Protein AF-A0A845GHY3-F1 (afdb_monomer_lite)

Sequence (86 aa):
MADELKYHEQSEGWTHEYLPDGHCVCFQRPGEIGGGYVTVDFERRTFATGYARPRVNAATVEYKGKGWQDRIVRDALDHLERVMTS

Radius of gyration: 12.08 Å; chains: 1; bounding box: 24×29×32 Å

Secondary structure (DSSP, 8-state):
-HHHHHHHHHHH--EEEE-TTSSEEEEE-TT-SS--EEEEETTTTEEEESSSPPPTTS-SS---STTHHHHHHHHHHHHHHHHHH-

Organism: NCBI:txid2692166

pLDDT: mean 77.05, std 14.2, range [47.56, 91.06]

Structure (mmCIF, N/CA/C/O backbone):
data_AF-A0A845GHY3-F1
#
_entry.id   AF-A0A845GHY3-F1
#
loop_
_atom_site.group_PDB
_atom_site.id
_atom_site.type_symbol
_atom_site.label_atom_id
_atom_site.label_alt_id
_atom_site.label_comp_id
_atom_site.label_asym_id
_atom_site.label_entity_id
_atom_site.label_seq_id
_atom_site.pdbx_PDB_ins_code
_atom_site.Cartn_x
_atom_site.Cartn_y
_atom_site.Cartn_z
_atom_site.occupancy
_atom_site.B_iso_or_equiv
_atom_site.auth_seq_id
_atom_site.auth_comp_id
_atom_site.auth_asym_id
_atom_site.auth_atom_id
_atom_site.pdbx_PDB_model_num
ATOM 1 N N . MET A 1 1 ? -11.391 -11.511 2.463 1.00 47.56 1 MET A N 1
ATOM 2 C CA . MET A 1 1 ? -10.011 -11.146 2.062 1.00 47.56 1 MET A CA 1
ATOM 3 C C . MET A 1 1 ? -9.800 -11.309 0.562 1.00 47.56 1 MET A C 1
ATOM 5 O O . MET A 1 1 ? -9.757 -10.287 -0.098 1.00 47.56 1 MET A O 1
ATOM 9 N N . ALA A 1 2 ? -9.749 -12.525 0.001 1.00 48.38 2 ALA A N 1
ATOM 10 C CA . ALA A 1 2 ? -9.516 -12.702 -1.444 1.00 48.38 2 ALA A CA 1
ATOM 11 C C . ALA A 1 2 ? -10.632 -12.134 -2.348 1.00 48.38 2 ALA A C 1
ATOM 13 O O . ALA A 1 2 ? -10.358 -11.712 -3.462 1.00 48.38 2 ALA A O 1
ATOM 14 N N . ASP A 1 3 ? -11.885 -12.113 -1.880 1.00 47.88 3 ASP A N 1
ATOM 15 C CA . ASP A 1 3 ? -13.021 -11.670 -2.705 1.00 47.88 3 ASP A CA 1
ATOM 16 C C . ASP A 1 3 ? -13.246 -10.142 -2.689 1.00 47.88 3 ASP A C 1
ATOM 18 O O . ASP A 1 3 ? -13.752 -9.590 -3.656 1.00 47.88 3 ASP A O 1
ATOM 22 N N . GLU A 1 4 ? -12.799 -9.439 -1.639 1.00 49.22 4 GLU A N 1
ATOM 23 C CA . GLU A 1 4 ? -12.860 -7.964 -1.554 1.00 49.22 4 GLU A CA 1
ATOM 24 C C . GLU A 1 4 ? -11.784 -7.287 -2.417 1.00 49.22 4 GLU A C 1
ATOM 26 O O . GLU A 1 4 ? -12.023 -6.222 -2.978 1.00 49.22 4 GLU A O 1
ATOM 31 N N . LEU A 1 5 ? -10.616 -7.920 -2.580 1.00 53.34 5 LEU A N 1
ATOM 32 C CA . LEU A 1 5 ? -9.529 -7.396 -3.417 1.00 53.34 5 LEU A CA 1
ATOM 33 C C . LEU A 1 5 ? -9.874 -7.411 -4.913 1.00 53.34 5 LEU A C 1
ATOM 35 O O . LEU A 1 5 ? -9.453 -6.515 -5.644 1.00 53.34 5 LEU A O 1
ATOM 39 N N . LYS A 1 6 ? -10.722 -8.352 -5.348 1.00 51.62 6 LYS A N 1
ATOM 40 C CA . LYS A 1 6 ? -11.200 -8.442 -6.738 1.00 51.62 6 LYS A CA 1
ATOM 41 C C . LYS A 1 6 ? -11.960 -7.206 -7.208 1.00 51.62 6 LYS A C 1
ATOM 43 O O . LYS A 1 6 ? -11.992 -6.933 -8.405 1.00 51.62 6 LYS A O 1
ATOM 48 N N . TYR A 1 7 ? -12.576 -6.456 -6.293 1.00 48.12 7 TYR A N 1
ATOM 49 C CA . TYR A 1 7 ? -13.338 -5.260 -6.649 1.00 48.12 7 TYR A CA 1
ATOM 50 C C . TYR A 1 7 ? -12.443 -4.167 -7.259 1.00 48.12 7 TYR A C 1
ATOM 52 O O . TYR A 1 7 ? -12.867 -3.459 -8.169 1.00 48.12 7 TYR A O 1
ATOM 60 N N . HIS A 1 8 ? -11.185 -4.071 -6.819 1.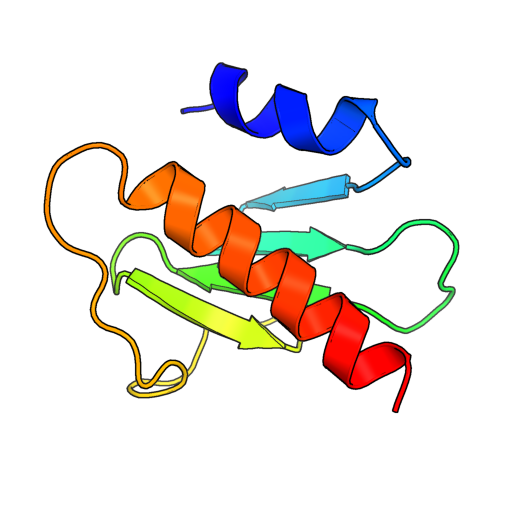00 50.06 8 HIS A N 1
ATOM 61 C CA . HIS A 1 8 ? -10.218 -3.115 -7.364 1.00 50.06 8 HIS A CA 1
ATOM 62 C C . HIS A 1 8 ? -9.608 -3.571 -8.700 1.00 50.06 8 HIS A C 1
ATOM 64 O O . HIS A 1 8 ? -9.314 -2.736 -9.553 1.00 50.06 8 HIS A O 1
ATOM 70 N N . GLU A 1 9 ? -9.485 -4.883 -8.927 1.00 50.62 9 GLU A N 1
ATOM 71 C CA . GLU A 1 9 ? -8.981 -5.447 -10.192 1.00 50.62 9 GLU A CA 1
ATOM 72 C C . GLU A 1 9 ? -9.920 -5.167 -11.378 1.00 50.62 9 GLU A C 1
ATOM 74 O O . GLU A 1 9 ? -9.476 -5.025 -12.518 1.00 50.62 9 GLU A O 1
ATOM 79 N N . GLN A 1 10 ? -11.230 -5.063 -11.123 1.00 50.91 10 GLN A N 1
ATOM 80 C CA . GLN A 1 10 ? -12.249 -5.008 -12.175 1.00 50.91 10 GLN A CA 1
ATOM 81 C C . GLN A 1 10 ? -12.460 -3.636 -12.823 1.00 50.91 10 GLN A C 1
ATOM 83 O O . GLN A 1 10 ? -13.060 -3.591 -13.896 1.00 50.91 10 GLN A O 1
ATOM 88 N N . SER A 1 11 ? -11.997 -2.531 -12.230 1.00 51.56 11 SER A N 1
ATOM 89 C CA . SER A 1 11 ? -12.371 -1.209 -12.753 1.00 51.56 11 SER A CA 1
ATOM 90 C C . SER A 1 11 ? -11.373 -0.609 -13.746 1.00 51.56 11 SER A C 1
ATOM 92 O O . SER A 1 11 ? -11.796 0.185 -14.581 1.00 51.56 11 SER A O 1
ATOM 94 N N . GLU A 1 12 ? -10.083 -0.972 -13.704 1.00 60.41 12 GLU A N 1
ATOM 95 C CA . GLU A 1 12 ? -9.068 -0.298 -14.545 1.00 60.41 12 GLU A CA 1
ATOM 96 C C . GLU A 1 12 ? -7.897 -1.184 -15.013 1.00 60.41 12 GLU A C 1
ATOM 98 O O . GLU A 1 12 ? -7.046 -0.707 -15.757 1.00 60.41 12 GLU A O 1
ATOM 103 N N . GLY A 1 13 ? -7.848 -2.474 -14.649 1.00 71.50 13 GLY A N 1
ATOM 104 C CA . GLY A 1 13 ? -6.742 -3.375 -15.020 1.00 71.50 13 GLY A CA 1
ATOM 105 C C . GLY A 1 13 ? -5.593 -3.425 -14.007 1.00 71.50 13 GLY A C 1
ATOM 106 O O . GLY A 1 13 ? -4.504 -3.894 -14.334 1.00 71.50 13 GLY A O 1
ATOM 107 N N . TRP A 1 14 ? -5.828 -2.948 -12.785 1.00 77.62 14 TRP A N 1
ATOM 108 C CA . TRP A 1 14 ? -4.912 -3.124 -11.662 1.00 77.62 14 TRP A CA 1
ATOM 109 C C . TRP A 1 14 ? -4.667 -4.604 -11.389 1.00 77.62 14 TRP A C 1
ATOM 111 O O . TRP A 1 14 ? -5.607 -5.393 -11.293 1.00 77.62 14 TRP A O 1
ATOM 121 N N . THR A 1 15 ? -3.400 -4.965 -11.223 1.00 83.19 15 THR A N 1
ATOM 122 C CA . THR A 1 15 ? -2.994 -6.303 -10.792 1.00 83.19 15 THR A CA 1
ATOM 123 C C . THR A 1 15 ? -2.447 -6.235 -9.378 1.00 83.19 15 THR A C 1
ATOM 125 O O . THR A 1 15 ? -1.891 -5.216 -8.960 1.00 83.19 15 THR A O 1
ATOM 128 N N . HIS A 1 16 ? -2.609 -7.316 -8.620 1.00 86.50 16 HIS A N 1
ATOM 129 C CA . HIS A 1 16 ? -2.042 -7.412 -7.284 1.00 86.50 16 HIS A CA 1
ATOM 130 C C . HIS A 1 16 ? -1.388 -8.769 -7.049 1.00 86.50 16 HIS A C 1
ATOM 132 O O . HIS A 1 16 ? -1.817 -9.787 -7.591 1.00 86.50 16 HIS A O 1
ATOM 138 N N . GLU A 1 17 ? -0.359 -8.783 -6.211 1.00 87.56 17 GLU A N 1
ATOM 139 C CA . GLU A 1 17 ? 0.293 -10.009 -5.773 1.00 87.56 17 GLU A CA 1
ATOM 140 C C . GLU A 1 17 ? 0.672 -9.950 -4.297 1.00 87.56 17 GLU A C 1
ATOM 142 O O . GLU A 1 17 ? 1.003 -8.898 -3.745 1.00 87.56 17 GLU A O 1
ATOM 147 N N . TYR A 1 18 ? 0.618 -11.106 -3.641 1.00 86.50 18 TYR A N 1
ATOM 148 C CA . TYR A 1 18 ? 1.103 -11.246 -2.276 1.00 86.50 18 TYR A CA 1
ATOM 149 C C . TYR A 1 18 ? 2.618 -11.439 -2.293 1.00 86.50 18 TYR A C 1
ATOM 151 O O . TYR A 1 18 ? 3.126 -12.338 -2.960 1.00 86.50 18 TYR A O 1
ATOM 159 N N . LEU A 1 19 ? 3.336 -10.634 -1.509 1.00 84.44 19 LEU A N 1
ATOM 160 C CA . LEU A 1 19 ? 4.767 -10.839 -1.296 1.00 84.44 19 LEU A CA 1
ATOM 161 C C . LEU A 1 19 ? 5.014 -12.120 -0.469 1.00 84.44 19 LEU A C 1
ATOM 163 O O . LEU A 1 19 ? 4.113 -12.562 0.253 1.00 84.44 19 LEU A O 1
ATOM 167 N N . PRO A 1 20 ? 6.236 -12.695 -0.500 1.00 81.12 20 PRO A N 1
ATOM 168 C CA . PRO A 1 20 ? 6.556 -13.964 0.167 1.00 81.12 20 PRO A CA 1
ATOM 169 C C . PRO A 1 20 ? 6.226 -14.005 1.666 1.00 81.12 20 PRO A C 1
ATOM 171 O O . PRO A 1 20 ? 5.934 -15.069 2.204 1.00 81.12 20 PRO A O 1
ATOM 174 N N . ASP A 1 21 ? 6.239 -12.851 2.336 1.00 73.69 21 ASP A N 1
ATOM 175 C CA . ASP A 1 21 ? 5.901 -12.697 3.754 1.00 73.69 21 ASP A CA 1
ATOM 176 C C . ASP A 1 21 ? 4.400 -12.886 4.070 1.00 73.69 21 ASP A C 1
ATOM 178 O O . ASP A 1 21 ? 4.015 -12.846 5.236 1.00 73.69 21 ASP A O 1
ATOM 182 N N . GLY A 1 22 ? 3.524 -13.032 3.066 1.00 75.94 22 GLY A N 1
ATOM 183 C CA . GLY A 1 22 ? 2.095 -13.360 3.214 1.00 75.94 22 GLY A CA 1
ATOM 184 C C . GLY A 1 22 ? 1.198 -12.253 3.790 1.00 75.94 22 GLY A C 1
ATOM 185 O O . GLY A 1 22 ? -0.023 -12.309 3.652 1.00 75.94 22 GLY A O 1
ATOM 186 N N . HIS A 1 23 ? 1.783 -11.222 4.398 1.00 84.31 23 HIS A N 1
ATOM 187 C CA . HIS A 1 23 ? 1.074 -10.081 4.991 1.00 84.31 23 HIS A CA 1
ATOM 188 C C . HIS A 1 23 ? 1.155 -8.800 4.156 1.00 84.31 23 HIS A C 1
ATOM 190 O O . HIS A 1 23 ? 0.492 -7.813 4.480 1.00 84.31 23 HIS A O 1
ATOM 196 N N . CYS A 1 24 ? 1.960 -8.808 3.093 1.00 88.12 24 CYS A N 1
ATOM 197 C CA . CYS A 1 24 ? 2.118 -7.673 2.196 1.00 88.12 24 CYS A CA 1
ATOM 198 C C . CYS A 1 24 ? 1.482 -7.970 0.839 1.00 88.12 24 CYS A C 1
ATOM 200 O O . CYS A 1 24 ? 1.708 -9.041 0.278 1.00 88.12 24 CYS A O 1
ATOM 202 N N . VAL A 1 25 ? 0.734 -7.007 0.308 1.00 90.38 25 VAL A N 1
ATOM 203 C CA . VAL A 1 25 ? 0.171 -7.056 -1.044 1.00 90.38 25 VAL A CA 1
ATOM 204 C C . VAL A 1 25 ? 0.742 -5.902 -1.844 1.00 90.38 25 VAL A C 1
ATOM 206 O O . VAL A 1 25 ? 0.641 -4.750 -1.423 1.00 90.38 25 VAL A O 1
ATOM 209 N N . CYS A 1 26 ? 1.356 -6.215 -2.977 1.00 89.88 26 CYS A N 1
ATOM 210 C CA . CYS A 1 26 ? 1.795 -5.231 -3.946 1.00 89.88 26 CYS A CA 1
ATOM 211 C C . CYS A 1 26 ? 0.705 -5.044 -4.997 1.00 89.88 26 CYS A C 1
ATOM 213 O O . CYS A 1 26 ? 0.216 -6.022 -5.556 1.00 89.88 26 CYS A O 1
ATOM 215 N N . PHE A 1 27 ? 0.334 -3.797 -5.252 1.00 89.19 27 PHE A N 1
ATOM 216 C CA . PHE A 1 27 ? -0.562 -3.395 -6.323 1.00 89.19 27 PHE A CA 1
ATOM 217 C C . PHE A 1 27 ? 0.264 -2.736 -7.419 1.00 89.19 27 PHE A C 1
ATOM 219 O O . PHE A 1 27 ? 1.109 -1.878 -7.143 1.00 89.19 27 PHE A O 1
ATOM 226 N N . GLN A 1 28 ? 0.002 -3.133 -8.656 1.00 87.12 28 GLN A N 1
ATOM 227 C CA . GLN A 1 28 ? 0.651 -2.619 -9.846 1.00 87.12 28 GLN A CA 1
ATOM 228 C C . GLN A 1 28 ? -0.368 -1.879 -10.707 1.00 87.12 28 GLN A C 1
ATOM 230 O O . GLN A 1 28 ? -1.454 -2.388 -11.004 1.00 87.12 28 GLN A O 1
ATOM 235 N N . ARG A 1 29 ? 0.019 -0.675 -11.131 1.00 81.81 29 ARG A N 1
ATOM 236 C CA . ARG A 1 29 ? -0.785 0.144 -12.028 1.00 81.81 29 ARG A CA 1
ATOM 237 C C . ARG A 1 29 ? -0.824 -0.457 -13.445 1.00 81.81 29 ARG A C 1
ATOM 239 O O . ARG A 1 29 ? 0.220 -0.843 -13.974 1.00 81.81 29 ARG A O 1
ATOM 246 N N . PRO A 1 30 ? -1.999 -0.489 -14.093 1.00 75.62 30 PRO A N 1
ATOM 247 C CA . PRO A 1 30 ? -2.134 -0.923 -15.480 1.00 75.62 30 PRO A CA 1
ATOM 248 C C . PRO A 1 30 ? -1.388 0.003 -16.449 1.00 75.62 30 PRO A C 1
ATOM 250 O O . PRO A 1 30 ? -1.405 1.222 -16.302 1.00 75.62 30 PRO A O 1
ATOM 253 N N . GLY A 1 31 ? -0.781 -0.580 -17.488 1.00 68.62 31 GLY A N 1
ATOM 254 C CA . GLY A 1 31 ? -0.243 0.160 -18.639 1.00 68.62 31 GLY A CA 1
ATOM 255 C C . GLY A 1 31 ? 1.132 0.813 -18.453 1.00 68.62 31 GLY A C 1
ATOM 256 O O . GLY A 1 31 ? 1.677 1.328 -19.425 1.00 68.62 31 GLY A O 1
ATOM 257 N N . GLU A 1 32 ? 1.726 0.753 -17.261 1.00 64.00 32 GLU A N 1
ATOM 258 C CA . GLU A 1 32 ? 3.071 1.277 -16.998 1.00 64.00 32 GLU A CA 1
ATOM 259 C C . GLU A 1 32 ? 4.144 0.184 -17.145 1.00 64.00 32 GLU A C 1
ATOM 261 O O . GLU A 1 32 ? 4.285 -0.718 -16.314 1.00 64.00 32 GLU A O 1
ATOM 266 N N . ILE A 1 33 ? 4.941 0.268 -18.215 1.00 52.25 33 ILE A N 1
ATOM 267 C CA . ILE A 1 33 ? 6.118 -0.588 -18.403 1.00 52.25 33 ILE A CA 1
ATOM 268 C C . ILE A 1 33 ? 7.274 0.007 -17.589 1.00 52.25 33 ILE A C 1
ATOM 270 O O . ILE A 1 33 ? 7.949 0.929 -18.037 1.00 52.25 33 ILE A O 1
ATOM 274 N N . GLY A 1 34 ? 7.516 -0.544 -16.397 1.00 58.06 34 GLY A N 1
ATOM 275 C CA . GLY A 1 34 ? 8.669 -0.196 -15.555 1.00 58.06 34 GLY A CA 1
ATOM 276 C C . GLY A 1 34 ? 8.385 0.725 -14.363 1.00 58.06 34 GLY A C 1
ATOM 277 O O . GLY A 1 34 ? 9.337 1.145 -13.707 1.00 58.06 34 GLY A O 1
ATOM 278 N N . GLY A 1 35 ? 7.121 1.011 -14.033 1.00 67.12 35 GLY A N 1
ATOM 279 C CA . GLY A 1 35 ? 6.778 1.940 -12.953 1.00 67.12 35 GLY A CA 1
ATOM 280 C C . GLY A 1 35 ? 5.382 1.723 -12.371 1.00 67.12 35 GLY A C 1
ATOM 281 O O . GLY A 1 35 ? 4.545 1.064 -12.970 1.00 67.12 35 GLY A O 1
ATOM 282 N N . GLY A 1 36 ? 5.139 2.254 -11.170 1.00 79.94 36 GLY A N 1
ATOM 283 C CA . GLY A 1 36 ? 3.795 2.307 -10.586 1.00 79.94 36 GLY A CA 1
ATOM 284 C C . GLY A 1 36 ? 3.422 1.159 -9.647 1.00 79.94 36 GLY A C 1
ATOM 285 O O . GLY A 1 36 ? 2.399 0.509 -9.845 1.00 79.94 36 GLY A O 1
ATOM 286 N N . TYR A 1 37 ? 4.229 0.933 -8.608 1.00 87.69 37 TYR A N 1
ATOM 287 C CA . TYR A 1 37 ? 3.920 -0.035 -7.552 1.00 87.69 37 TYR A CA 1
ATOM 288 C C . TYR A 1 37 ? 3.552 0.666 -6.252 1.00 87.69 37 TYR A C 1
ATOM 290 O O . TYR A 1 37 ? 4.189 1.653 -5.870 1.00 87.69 37 TYR A O 1
ATOM 298 N N . VAL A 1 38 ? 2.600 0.098 -5.523 1.00 88.88 38 VAL A N 1
ATOM 299 C CA . VAL A 1 38 ? 2.355 0.428 -4.121 1.00 88.88 38 VAL A CA 1
ATOM 300 C C . VAL A 1 38 ? 2.168 -0.854 -3.330 1.00 88.88 38 VAL A C 1
ATOM 302 O O . VAL A 1 38 ? 1.410 -1.735 -3.716 1.00 88.88 38 VAL A O 1
ATOM 305 N N . THR A 1 39 ? 2.883 -0.981 -2.219 1.00 91.06 39 THR A N 1
ATOM 306 C CA . THR A 1 39 ? 2.804 -2.155 -1.352 1.00 91.06 39 THR A CA 1
ATOM 307 C C . THR A 1 39 ? 2.097 -1.793 -0.057 1.00 91.06 39 THR A C 1
ATOM 309 O O . THR A 1 39 ? 2.474 -0.831 0.611 1.00 91.06 39 THR A O 1
ATOM 312 N N . VAL A 1 40 ? 1.097 -2.588 0.316 1.00 90.56 40 VAL A N 1
ATOM 313 C CA . VAL A 1 40 ? 0.351 -2.500 1.575 1.00 90.56 40 VAL A CA 1
ATOM 314 C C . VAL A 1 40 ? 0.811 -3.623 2.500 1.00 90.56 40 VAL A C 1
ATOM 316 O O . VAL A 1 40 ? 0.726 -4.790 2.136 1.00 90.56 40 VAL A O 1
ATOM 319 N N . ASP A 1 41 ? 1.268 -3.286 3.705 1.00 90.19 41 ASP A N 1
ATOM 320 C CA . ASP A 1 41 ? 1.539 -4.225 4.799 1.00 90.19 41 ASP A CA 1
ATOM 321 C C . ASP A 1 41 ? 0.311 -4.264 5.722 1.00 90.19 41 ASP A C 1
ATOM 323 O O . ASP A 1 41 ? 0.053 -3.327 6.483 1.00 90.19 41 ASP A O 1
ATOM 327 N N . PHE A 1 42 ? -0.470 -5.345 5.657 1.00 88.19 42 PHE A N 1
ATOM 328 C CA . PHE A 1 42 ? -1.675 -5.515 6.475 1.00 88.19 42 PHE A CA 1
ATOM 329 C C . PHE A 1 42 ? -1.365 -5.862 7.938 1.00 88.19 42 PHE A C 1
ATOM 331 O O . PHE A 1 42 ? -2.211 -5.646 8.805 1.00 88.19 42 PHE A O 1
ATOM 338 N N . GLU A 1 43 ? -0.174 -6.376 8.242 1.00 88.38 43 GLU A N 1
ATOM 339 C CA . GLU A 1 43 ? 0.249 -6.624 9.623 1.00 88.38 43 GLU A CA 1
ATOM 340 C C . GLU A 1 43 ? 0.527 -5.292 10.326 1.00 88.38 43 GLU A C 1
ATOM 342 O O . GLU A 1 43 ? -0.005 -5.019 11.405 1.00 88.38 43 GLU A O 1
ATOM 347 N N . ARG A 1 44 ? 1.312 -4.425 9.679 1.00 85.69 44 ARG A N 1
ATOM 348 C CA . ARG A 1 44 ? 1.692 -3.106 10.210 1.00 85.69 44 ARG A CA 1
ATOM 349 C C . ARG A 1 44 ? 0.651 -2.028 9.958 1.00 85.69 44 ARG A C 1
ATOM 351 O O . ARG A 1 44 ? 0.702 -0.983 10.601 1.00 85.69 44 ARG A O 1
ATOM 358 N N . ARG A 1 45 ? -0.295 -2.291 9.056 1.00 89.06 45 ARG A N 1
ATOM 359 C CA . ARG A 1 45 ? -1.297 -1.335 8.576 1.00 89.06 45 ARG A CA 1
ATOM 360 C C . ARG A 1 45 ? -0.640 -0.079 8.013 1.00 89.06 45 ARG A C 1
ATOM 362 O O . ARG A 1 45 ? -1.007 1.038 8.363 1.00 89.06 45 ARG A O 1
ATOM 369 N N . THR A 1 46 ? 0.350 -0.273 7.152 1.00 89.06 46 THR A N 1
ATOM 370 C CA . THR A 1 46 ? 1.059 0.805 6.456 1.00 89.06 46 THR A CA 1
ATOM 371 C C . THR A 1 46 ? 1.133 0.511 4.963 1.00 89.06 46 THR A C 1
ATOM 373 O O . THR A 1 46 ? 0.978 -0.634 4.545 1.00 89.06 46 THR A O 1
ATOM 376 N N . PHE A 1 47 ? 1.385 1.532 4.148 1.00 90.06 47 PHE A N 1
ATOM 377 C CA . PHE A 1 47 ? 1.673 1.356 2.727 1.00 90.06 47 PHE A CA 1
ATOM 378 C C . PHE A 1 47 ? 2.850 2.238 2.298 1.00 90.06 47 PHE A C 1
ATOM 380 O O . PHE A 1 47 ? 3.219 3.176 3.007 1.00 90.06 47 PHE A O 1
ATOM 387 N N . ALA A 1 48 ? 3.471 1.906 1.168 1.00 87.81 48 ALA A N 1
ATOM 388 C CA . ALA A 1 48 ? 4.553 2.67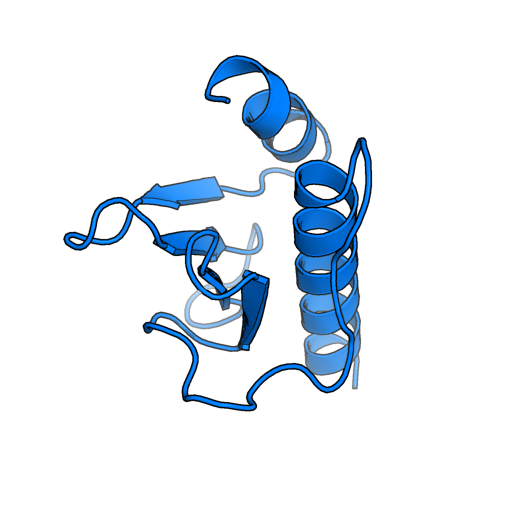6 0.558 1.00 87.81 48 ALA A CA 1
ATOM 389 C C . ALA A 1 48 ? 4.585 2.452 -0.956 1.00 87.81 48 ALA A C 1
ATOM 391 O O . ALA A 1 48 ? 4.235 1.368 -1.423 1.00 87.81 48 ALA A O 1
ATOM 392 N N . THR A 1 49 ? 5.057 3.437 -1.717 1.00 87.88 49 THR A N 1
ATOM 393 C CA . THR A 1 49 ? 5.368 3.233 -3.136 1.00 87.88 49 THR A CA 1
ATOM 394 C C . THR A 1 49 ? 6.570 2.300 -3.303 1.00 87.88 49 THR A C 1
ATOM 396 O O . THR A 1 49 ? 7.503 2.292 -2.495 1.00 87.88 49 THR A O 1
ATOM 399 N N . GLY A 1 50 ? 6.546 1.506 -4.370 1.00 86.25 50 GLY A N 1
ATOM 400 C CA . GLY A 1 50 ? 7.569 0.524 -4.705 1.00 86.25 50 GLY A CA 1
ATOM 401 C C . GLY A 1 50 ? 7.162 -0.925 -4.439 1.00 86.25 50 GLY A C 1
ATOM 402 O O . GLY A 1 50 ? 6.191 -1.222 -3.741 1.00 86.25 50 GLY A O 1
ATOM 403 N N . TYR A 1 51 ? 7.949 -1.824 -5.026 1.00 83.69 51 TYR A N 1
ATOM 404 C CA . TYR A 1 51 ? 7.813 -3.276 -4.929 1.00 83.69 51 TYR A CA 1
ATOM 405 C C . TYR A 1 51 ? 8.663 -3.802 -3.760 1.00 83.69 51 TYR A C 1
ATOM 407 O O . TYR A 1 51 ? 9.724 -4.396 -3.943 1.00 83.69 51 TYR A O 1
ATOM 415 N N . ALA A 1 52 ? 8.281 -3.460 -2.530 1.00 81.88 52 ALA A N 1
ATOM 416 C CA . ALA A 1 52 ? 8.979 -3.903 -1.327 1.00 81.88 52 ALA A CA 1
ATOM 417 C C . ALA A 1 52 ? 8.106 -3.715 -0.089 1.00 81.88 52 ALA A C 1
ATOM 419 O O . ALA A 1 52 ? 7.227 -2.855 -0.053 1.00 81.88 52 ALA A O 1
ATOM 420 N N . ARG A 1 53 ? 8.419 -4.465 0.972 1.00 81.50 53 ARG A N 1
ATOM 421 C CA . ARG A 1 53 ? 7.796 -4.261 2.279 1.00 81.50 53 ARG A CA 1
ATOM 422 C C . ARG A 1 53 ? 7.993 -2.805 2.745 1.00 81.50 53 ARG A C 1
ATOM 424 O O . ARG A 1 53 ? 9.143 -2.365 2.862 1.00 81.50 53 ARG A O 1
ATOM 431 N N . PRO A 1 54 ? 6.910 -2.072 3.070 1.00 80.69 54 PRO A N 1
ATOM 432 C CA . PRO A 1 54 ? 6.992 -0.727 3.621 1.00 80.69 54 PRO A CA 1
ATOM 433 C C . PRO A 1 54 ? 7.915 -0.663 4.843 1.00 80.69 54 PRO A C 1
ATOM 435 O O . PRO A 1 54 ? 7.822 -1.477 5.773 1.00 80.69 54 PRO A O 1
ATOM 438 N N . ARG A 1 55 ? 8.812 0.332 4.870 1.00 73.69 55 ARG A N 1
ATOM 439 C CA . ARG A 1 55 ? 9.626 0.602 6.063 1.00 73.69 55 ARG A CA 1
ATOM 440 C C . ARG A 1 55 ? 8.719 0.993 7.233 1.00 73.69 55 ARG A C 1
ATOM 442 O O . ARG A 1 55 ? 7.621 1.519 7.051 1.00 73.69 55 ARG A O 1
ATOM 449 N N . VAL A 1 56 ? 9.195 0.736 8.450 1.00 59.66 56 VAL A N 1
ATOM 450 C CA . VAL A 1 56 ? 8.533 1.215 9.671 1.00 59.66 56 VAL A CA 1
ATOM 451 C C . VAL A 1 56 ? 8.375 2.739 9.552 1.00 59.66 56 VAL A C 1
ATOM 453 O O . VAL A 1 56 ? 9.352 3.420 9.246 1.00 59.66 56 VAL A O 1
ATOM 456 N N . ASN A 1 57 ? 7.153 3.245 9.756 1.00 57.03 57 ASN A N 1
ATOM 457 C CA . ASN A 1 57 ? 6.736 4.650 9.577 1.00 57.03 57 ASN A CA 1
ATOM 458 C C . ASN A 1 57 ? 6.539 5.149 8.127 1.00 57.03 57 ASN A C 1
ATOM 460 O O . ASN A 1 57 ? 6.546 6.356 7.907 1.00 57.03 57 ASN A O 1
ATOM 464 N N . ALA A 1 58 ? 6.347 4.270 7.136 1.00 60.47 58 ALA A N 1
ATOM 465 C CA . ALA A 1 58 ? 6.093 4.702 5.752 1.00 60.47 58 ALA A CA 1
ATOM 466 C C . ALA A 1 58 ? 4.745 5.424 5.542 1.00 60.47 58 ALA A C 1
ATOM 468 O O . ALA A 1 58 ? 4.632 6.242 4.634 1.00 60.47 58 ALA A O 1
ATOM 469 N N . ALA A 1 59 ? 3.752 5.169 6.400 1.00 58.56 59 ALA A N 1
ATOM 470 C CA . ALA A 1 59 ? 2.481 5.886 6.409 1.00 58.56 59 ALA A CA 1
ATOM 471 C C . ALA A 1 59 ? 2.309 6.633 7.738 1.00 58.56 59 ALA A C 1
ATOM 473 O O . ALA A 1 59 ? 2.453 6.050 8.812 1.00 58.56 59 ALA A O 1
ATOM 474 N N . THR A 1 60 ? 1.976 7.920 7.664 1.00 61.09 60 THR A N 1
ATOM 475 C CA . THR A 1 60 ? 1.665 8.787 8.816 1.00 61.09 60 THR A CA 1
ATOM 476 C C . THR A 1 60 ? 0.239 8.593 9.346 1.00 61.09 60 THR A C 1
ATOM 478 O O . THR A 1 60 ? -0.127 9.196 10.352 1.00 61.09 60 THR A O 1
ATOM 481 N N . VAL A 1 61 ? -0.579 7.781 8.666 1.00 71.88 61 VAL A N 1
ATOM 482 C CA . VAL A 1 61 ? -2.006 7.577 8.954 1.00 71.88 61 VAL A CA 1
ATOM 483 C C . VAL A 1 61 ? -2.210 6.266 9.711 1.00 71.88 61 VAL A C 1
ATOM 485 O O . VAL A 1 61 ? -1.788 5.203 9.263 1.00 71.88 61 VAL A O 1
ATOM 488 N N . GLU A 1 62 ? -2.883 6.329 10.861 1.00 79.19 62 GLU A N 1
ATOM 489 C CA . GLU A 1 62 ? -3.247 5.139 11.634 1.00 79.19 62 GLU A CA 1
ATOM 490 C C . GLU A 1 62 ? -4.574 4.528 11.150 1.00 79.19 62 GLU A C 1
ATOM 492 O O . GLU A 1 62 ? -5.646 5.121 11.295 1.00 79.19 62 GLU A O 1
ATOM 497 N N . TYR A 1 63 ? -4.538 3.284 10.667 1.00 86.19 63 TYR A N 1
ATOM 498 C CA . TYR A 1 63 ? -5.732 2.547 10.239 1.00 86.19 63 TYR A CA 1
ATOM 499 C C . TYR A 1 63 ? -6.325 1.712 11.388 1.00 86.19 63 TYR A C 1
ATOM 501 O O . TYR A 1 63 ? -5.799 0.665 11.787 1.00 86.19 63 TYR A O 1
ATOM 509 N N . LYS A 1 64 ? -7.449 2.174 11.950 1.00 84.44 64 LYS A N 1
ATOM 510 C CA . LYS A 1 64 ? -8.151 1.557 13.097 1.00 84.44 64 LYS A CA 1
ATOM 511 C C . LYS A 1 64 ? -9.654 1.389 12.830 1.00 84.44 64 LYS A C 1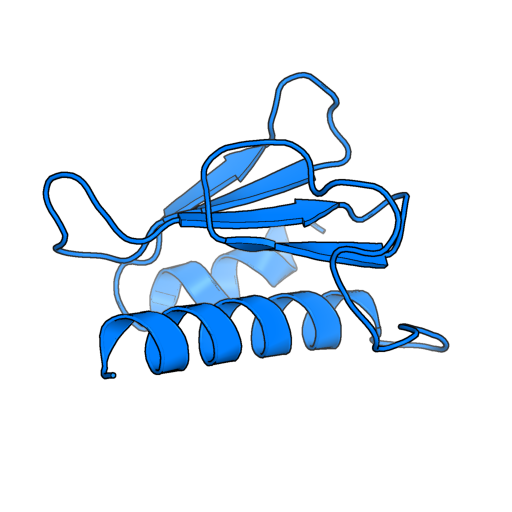
ATOM 513 O O . LYS A 1 64 ? -10.229 2.105 12.014 1.00 84.44 64 LYS A O 1
ATOM 518 N N . GLY A 1 65 ? -10.306 0.486 13.570 1.00 87.88 65 GLY A N 1
ATOM 519 C CA . GLY A 1 65 ? -11.761 0.258 13.510 1.00 87.88 65 GLY A CA 1
ATOM 520 C C . GLY A 1 65 ? -12.210 -0.665 12.370 1.00 87.88 65 GLY A C 1
ATOM 521 O O . GLY A 1 65 ? -11.385 -1.210 11.649 1.00 87.88 65 GLY A O 1
ATOM 522 N N . LYS A 1 66 ? -13.522 -0.880 12.210 1.00 88.44 66 LYS A N 1
ATOM 523 C CA . LYS A 1 66 ? -14.073 -1.711 11.118 1.00 88.44 66 LYS A CA 1
ATOM 524 C C . LYS A 1 66 ? -13.808 -1.062 9.749 1.00 88.44 66 LYS A C 1
ATOM 526 O O . LYS A 1 66 ? -13.770 0.161 9.650 1.00 88.44 66 LYS A O 1
ATOM 531 N N . GLY A 1 67 ? -13.600 -1.875 8.709 1.00 86.06 67 GLY A N 1
ATOM 532 C CA . GLY A 1 67 ? -13.356 -1.391 7.339 1.00 86.06 67 GLY A CA 1
ATOM 533 C C . GLY A 1 67 ? -12.001 -0.702 7.132 1.00 86.06 67 GLY A C 1
ATOM 534 O O . GLY A 1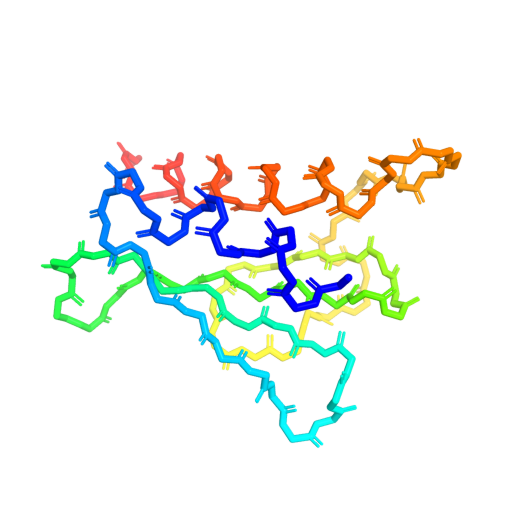 67 ? -11.822 0.057 6.186 1.00 86.06 67 GLY A O 1
ATOM 535 N N . TRP A 1 68 ? -11.037 -0.901 8.035 1.00 89.38 68 TRP A N 1
ATOM 536 C CA . TRP A 1 68 ? -9.707 -0.302 7.900 1.00 89.38 68 TRP A CA 1
ATOM 537 C C . TRP A 1 68 ? -8.910 -0.880 6.718 1.00 89.38 68 TRP A C 1
ATOM 539 O O . TRP A 1 68 ? -8.142 -0.143 6.113 1.00 89.38 68 TRP A O 1
ATOM 549 N N . GLN A 1 69 ? -9.116 -2.162 6.384 1.00 89.88 69 GLN A N 1
ATOM 550 C CA . GLN A 1 69 ? -8.419 -2.855 5.290 1.00 89.88 69 GLN A CA 1
ATOM 551 C C . GLN A 1 69 ? -8.784 -2.285 3.916 1.00 89.88 69 GLN A C 1
ATOM 553 O O . GLN A 1 69 ? -7.913 -2.081 3.084 1.00 89.88 69 GLN A O 1
ATOM 558 N N . ASP A 1 70 ? -10.061 -1.981 3.700 1.00 88.25 70 ASP A N 1
ATOM 559 C CA . ASP A 1 70 ? -10.527 -1.354 2.462 1.00 88.25 70 ASP A CA 1
ATOM 560 C C . ASP A 1 70 ? -9.997 0.087 2.340 1.00 88.25 70 ASP A C 1
ATOM 562 O O . ASP A 1 70 ? -9.459 0.476 1.306 1.00 88.25 70 ASP A O 1
ATOM 566 N N . ARG A 1 71 ? -10.020 0.854 3.441 1.00 88.75 71 ARG A N 1
ATOM 567 C CA . ARG A 1 71 ? -9.481 2.225 3.464 1.00 88.75 71 ARG A CA 1
ATOM 568 C C . ARG A 1 71 ? -7.984 2.299 3.173 1.00 88.75 71 ARG A C 1
ATOM 570 O O . ARG A 1 71 ? -7.579 3.164 2.411 1.00 88.75 71 ARG A O 1
ATOM 577 N N . ILE A 1 72 ? -7.169 1.415 3.756 1.00 90.00 72 ILE A N 1
ATOM 578 C CA . ILE A 1 72 ? -5.719 1.434 3.503 1.00 90.00 72 ILE A CA 1
ATOM 579 C C . ILE A 1 72 ? -5.387 1.094 2.048 1.00 90.00 72 ILE A C 1
ATOM 581 O O . ILE A 1 72 ? -4.454 1.666 1.497 1.00 90.00 72 ILE A O 1
ATOM 585 N N . VAL A 1 73 ? -6.155 0.201 1.415 1.00 90.19 73 VAL A N 1
ATOM 586 C CA . VAL A 1 73 ? -5.979 -0.121 -0.006 1.00 90.19 73 VAL A CA 1
ATOM 587 C C . VAL A 1 73 ? -6.348 1.080 -0.873 1.00 90.19 73 VAL A C 1
ATOM 589 O O . VAL A 1 73 ? -5.549 1.465 -1.718 1.00 90.19 73 VAL A O 1
ATOM 592 N N . ARG A 1 74 ? -7.496 1.728 -0.626 1.00 88.62 74 ARG A N 1
ATOM 593 C CA . ARG A 1 74 ? -7.890 2.948 -1.357 1.00 88.62 74 ARG A CA 1
ATOM 594 C C . ARG A 1 74 ? -6.848 4.052 -1.236 1.00 88.62 74 ARG A C 1
ATOM 596 O O . ARG A 1 74 ? -6.359 4.524 -2.252 1.00 88.62 74 ARG A O 1
ATOM 603 N N . ASP A 1 75 ? -6.447 4.380 -0.009 1.00 89.75 75 ASP A N 1
ATOM 604 C CA . ASP A 1 75 ? -5.446 5.419 0.244 1.00 89.75 75 ASP A CA 1
ATOM 605 C C . ASP A 1 75 ? -4.105 5.104 -0.440 1.00 89.75 75 ASP A C 1
ATOM 607 O O . ASP A 1 75 ? -3.431 6.013 -0.922 1.00 89.75 75 ASP A O 1
ATOM 611 N N . ALA A 1 76 ? -3.713 3.826 -0.495 1.00 88.88 76 ALA A N 1
ATOM 612 C CA . ALA A 1 76 ? -2.499 3.388 -1.173 1.00 88.88 76 ALA A CA 1
ATOM 613 C C . ALA A 1 76 ? -2.572 3.602 -2.693 1.00 88.88 76 ALA A C 1
ATOM 615 O O . ALA A 1 76 ? -1.621 4.122 -3.282 1.00 88.88 76 ALA A O 1
ATOM 616 N N . LEU A 1 77 ? -3.694 3.235 -3.318 1.00 87.44 77 LEU A N 1
ATOM 617 C CA . LEU A 1 77 ? -3.929 3.442 -4.749 1.00 87.44 77 LEU A CA 1
ATOM 618 C C . LEU A 1 77 ? -3.988 4.940 -5.085 1.00 87.44 77 LEU A C 1
ATOM 620 O O . LEU A 1 77 ? -3.211 5.400 -5.920 1.00 87.44 77 LEU A O 1
ATOM 624 N N . ASP A 1 78 ? -4.790 5.714 -4.347 1.00 87.12 78 ASP A N 1
ATOM 625 C CA . ASP A 1 78 ? -4.886 7.176 -4.476 1.00 87.12 78 ASP A CA 1
ATOM 626 C C . ASP A 1 78 ? -3.510 7.849 -4.336 1.00 87.12 78 ASP A C 1
ATOM 628 O O . ASP A 1 78 ? -3.163 8.784 -5.064 1.00 87.12 78 ASP A O 1
ATOM 632 N N . HIS A 1 79 ? -2.697 7.397 -3.376 1.00 86.88 79 HIS A N 1
ATOM 633 C CA . HIS A 1 79 ? -1.352 7.923 -3.178 1.00 86.88 79 HIS A CA 1
ATOM 634 C C . HIS A 1 79 ? -0.448 7.639 -4.378 1.00 86.88 79 HIS A C 1
ATOM 636 O O . HIS A 1 79 ? 0.274 8.534 -4.820 1.00 86.88 79 HIS A O 1
ATOM 642 N N . LEU A 1 80 ? -0.486 6.416 -4.907 1.00 85.69 80 LEU A N 1
ATOM 643 C CA . LEU A 1 80 ? 0.291 6.046 -6.081 1.00 85.69 80 LEU A CA 1
ATOM 644 C C . LEU A 1 80 ? -0.099 6.899 -7.290 1.00 85.69 80 LEU A C 1
ATOM 646 O O . LEU A 1 80 ? 0.776 7.459 -7.945 1.00 85.69 80 LEU A O 1
ATOM 650 N N . GLU A 1 81 ? -1.394 7.067 -7.547 1.00 84.62 81 GLU A N 1
ATOM 651 C CA . GLU A 1 81 ? -1.884 7.913 -8.636 1.00 84.62 81 GLU A CA 1
ATOM 652 C C . GLU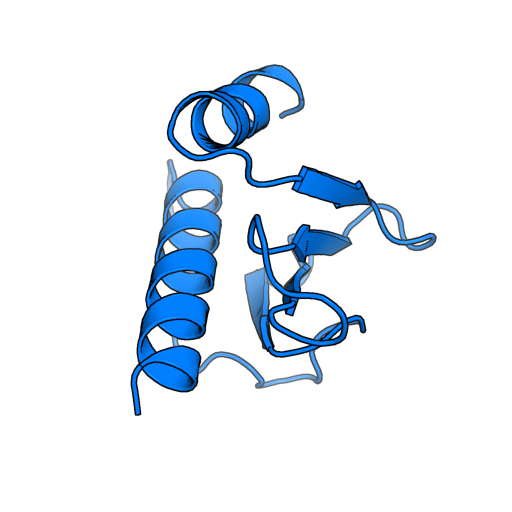 A 1 81 ? -1.404 9.362 -8.507 1.00 84.62 81 GLU A C 1
ATOM 654 O O . GLU A 1 81 ? -0.944 9.951 -9.488 1.00 84.62 81 GLU A O 1
ATOM 659 N N . ARG A 1 82 ? -1.427 9.930 -7.294 1.00 83.25 82 ARG A N 1
ATOM 660 C CA . ARG A 1 82 ? -0.909 11.284 -7.031 1.00 83.25 82 ARG A CA 1
ATOM 661 C C . ARG A 1 82 ? 0.584 11.401 -7.300 1.00 83.25 82 ARG A C 1
ATOM 663 O O . ARG A 1 82 ? 1.001 12.3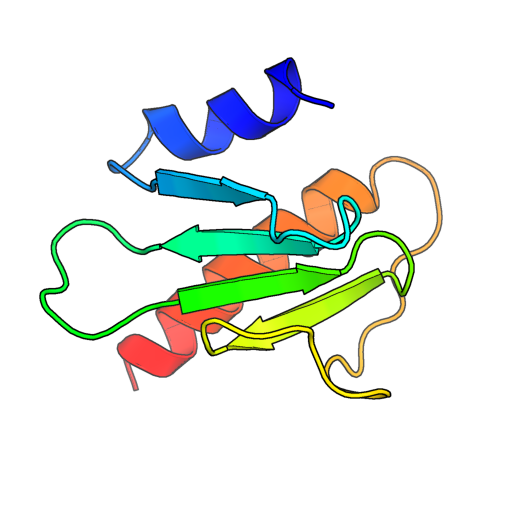65 -7.938 1.00 83.25 82 ARG A O 1
ATOM 670 N N . VAL A 1 83 ? 1.381 10.443 -6.824 1.00 82.56 83 VAL A N 1
ATOM 671 C CA . VAL A 1 83 ? 2.838 10.432 -7.037 1.00 82.56 83 VAL A CA 1
ATOM 672 C C . VAL A 1 83 ? 3.164 10.342 -8.525 1.00 82.56 83 VAL A C 1
ATOM 674 O O . VAL A 1 83 ? 4.099 10.991 -8.975 1.00 82.56 83 VAL A O 1
ATOM 677 N N . MET A 1 84 ? 2.390 9.575 -9.292 1.00 76.81 84 MET A N 1
ATOM 678 C CA . MET A 1 84 ? 2.629 9.394 -10.726 1.00 76.81 84 MET A CA 1
ATOM 679 C C . MET A 1 84 ? 2.086 10.520 -11.609 1.00 76.81 84 MET A C 1
ATOM 681 O O . MET A 1 84 ? 2.511 10.645 -12.751 1.00 76.81 84 MET A O 1
ATOM 685 N N . THR A 1 85 ? 1.131 11.307 -11.117 1.00 74.38 85 THR A N 1
ATOM 686 C CA . THR A 1 85 ? 0.568 12.458 -11.848 1.00 74.38 85 THR A CA 1
ATOM 687 C C . THR A 1 85 ? 1.329 13.763 -11.551 1.00 74.38 85 THR A C 1
ATOM 689 O O . THR A 1 85 ? 1.019 14.796 -12.142 1.00 74.38 85 THR A O 1
ATOM 692 N N . SER A 1 86 ? 2.301 13.729 -10.628 1.00 56.41 86 SER A N 1
ATOM 693 C CA . SER A 1 86 ? 3.121 14.885 -10.221 1.00 56.41 86 SER A CA 1
ATOM 694 C C . SER A 1 86 ? 4.359 15.097 -11.088 1.00 56.41 86 SER A C 1
ATOM 696 O O . SER A 1 86 ? 4.865 14.112 -11.666 1.00 56.41 86 SER A O 1
#

Foldseek 3Di:
DVVVVVVVCPPANKDWDADPVRQKIKIAHPPDDPAQIKIARNVQRAIAGDDDDQDVPRDPDDQDDPPSVVVSVVVRNVVSVVVVVD